Protein AF-A0A7C2QWJ5-F1 (afdb_monomer_lite)

Sequence (50 aa):
MMNEACYFGLDGGGTRTVAMLTDAAGKVLAFGRAGSTNYHTVGEAEARKN

pLDDT: mean 94.39, std 7.91, range [54.22, 98.25]

Foldseek 3Di:
DDDFDKDWDWDAAQAKIKIFIATPVRHTPDIDIDGHLPCVRVNNVRNVVD

Secondary structure (DSSP, 8-state):
-PPPPEEEEEEE-SS-EEEEEEETT--EEEEEEE----HHHH-HHHHHH-

Structure (mmCIF, N/CA/C/O backbone):
data_AF-A0A7C2QWJ5-F1
#
_entry.id   AF-A0A7C2QWJ5-F1
#
loop_
_atom_site.group_PDB
_atom_site.id
_atom_site.type_symbol
_atom_site.label_atom_id
_atom_site.label_alt_id
_atom_site.label_comp_id
_atom_site.label_asym_id
_atom_site.label_entity_id
_atom_site.label_seq_id
_atom_site.pdbx_PDB_ins_code
_atom_site.Cartn_x
_atom_site.Cartn_y
_atom_site.Cartn_z
_atom_site.occupancy
_atom_site.B_iso_or_equiv
_atom_site.auth_seq_id
_atom_site.auth_comp_id
_atom_site.auth_asym_id
_atom_site.auth_atom_id
_atom_site.pdbx_PDB_model_num
ATOM 1 N N . MET A 1 1 ? -12.986 -9.565 26.889 1.00 54.22 1 MET A N 1
ATOM 2 C CA . MET A 1 1 ? -12.381 -8.537 26.019 1.00 54.22 1 MET A CA 1
ATOM 3 C C . MET A 1 1 ? -13.198 -8.490 24.744 1.00 54.22 1 MET A C 1
ATOM 5 O O . MET A 1 1 ? -13.449 -9.549 24.185 1.00 54.22 1 MET A O 1
ATOM 9 N N . MET A 1 2 ? -13.692 -7.317 24.352 1.00 63.44 2 MET A N 1
ATOM 10 C CA . MET A 1 2 ? -14.318 -7.124 23.042 1.00 63.44 2 MET A CA 1
ATOM 11 C C . MET A 1 2 ? -13.217 -6.781 22.043 1.00 63.44 2 MET A C 1
ATOM 13 O O . MET A 1 2 ? -12.367 -5.948 22.344 1.00 63.44 2 MET A O 1
ATOM 17 N N . ASN A 1 3 ? -13.218 -7.438 20.886 1.00 80.69 3 ASN A N 1
ATOM 18 C CA . ASN A 1 3 ? -12.361 -7.031 19.780 1.00 80.69 3 ASN A CA 1
ATOM 19 C C . ASN A 1 3 ? -12.959 -5.763 19.166 1.00 80.69 3 ASN A C 1
ATOM 21 O O . ASN A 1 3 ? -14.136 -5.749 18.804 1.00 80.69 3 ASN A O 1
ATOM 25 N N . GLU A 1 4 ? -12.161 -4.705 19.073 1.00 87.00 4 GLU A N 1
ATOM 26 C CA . GLU A 1 4 ? -12.572 -3.455 18.437 1.00 87.00 4 GLU A CA 1
ATOM 27 C C . GLU A 1 4 ? -12.492 -3.589 16.912 1.00 87.00 4 GLU A C 1
ATOM 29 O O . GLU A 1 4 ? -11.542 -4.160 16.368 1.00 87.00 4 GLU A O 1
ATOM 34 N N . ALA A 1 5 ? -13.506 -3.074 16.211 1.00 92.94 5 ALA A N 1
ATOM 35 C CA . ALA A 1 5 ? -13.510 -3.068 14.755 1.00 92.94 5 ALA A CA 1
ATOM 36 C C . ALA A 1 5 ? -12.408 -2.133 14.236 1.00 92.94 5 AL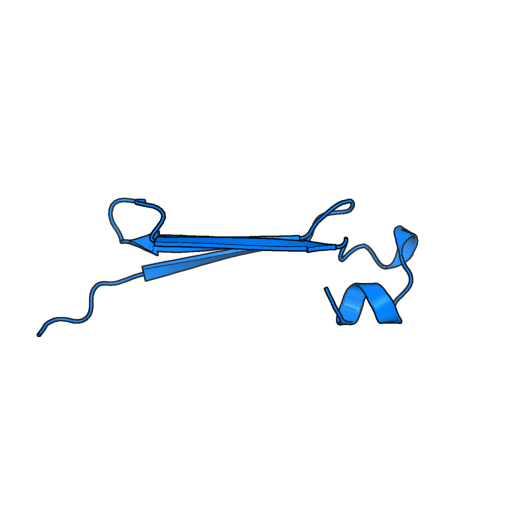A A C 1
ATOM 38 O O . ALA A 1 5 ? -12.350 -0.961 14.612 1.00 92.94 5 ALA A O 1
ATOM 39 N N . CYS A 1 6 ? -11.563 -2.660 13.353 1.00 96.25 6 CYS A N 1
ATOM 40 C CA . CYS A 1 6 ? -10.515 -1.903 12.682 1.00 96.25 6 CYS A CA 1
ATOM 41 C C . CYS A 1 6 ? -10.746 -1.900 11.170 1.00 96.25 6 CYS A C 1
ATOM 43 O O . CYS A 1 6 ? -11.261 -2.868 10.609 1.00 96.25 6 CYS A O 1
ATOM 45 N N . TYR A 1 7 ? -10.311 -0.831 10.514 1.00 97.69 7 TYR A N 1
ATOM 46 C CA . TYR A 1 7 ? -10.415 -0.646 9.073 1.00 97.69 7 TYR A CA 1
ATOM 47 C C . TYR A 1 7 ? -9.019 -0.577 8.473 1.00 97.69 7 TYR A C 1
ATOM 49 O O . TYR A 1 7 ? -8.183 0.203 8.926 1.00 97.69 7 TYR A O 1
ATOM 57 N N . PHE A 1 8 ? -8.766 -1.401 7.459 1.00 97.75 8 PHE A N 1
ATOM 58 C CA . PHE A 1 8 ? -7.494 -1.432 6.748 1.00 97.75 8 PHE A CA 1
ATOM 59 C C . PHE A 1 8 ? -7.669 -0.866 5.340 1.00 97.75 8 PHE A C 1
ATOM 61 O O . PHE A 1 8 ? -8.472 -1.373 4.558 1.00 97.75 8 PHE A O 1
ATOM 68 N N . GLY A 1 9 ? -6.922 0.191 5.032 1.00 97.38 9 GLY A N 1
ATOM 69 C CA . GLY A 1 9 ? -6.871 0.819 3.718 1.00 97.38 9 GLY A CA 1
ATOM 70 C C . GLY A 1 9 ? -5.520 0.588 3.052 1.00 97.38 9 GLY A C 1
ATOM 71 O O . GLY A 1 9 ? -4.481 0.682 3.709 1.00 97.38 9 GLY A O 1
ATOM 72 N N . LEU A 1 10 ? -5.546 0.323 1.747 1.00 97.19 10 LEU A N 1
ATOM 73 C CA . LEU A 1 10 ? -4.365 0.201 0.900 1.00 97.19 10 LEU A CA 1
ATOM 74 C C . LEU A 1 10 ? -4.549 1.073 -0.346 1.00 97.19 10 LEU A C 1
ATOM 76 O O . LEU A 1 10 ? -5.550 0.941 -1.046 1.00 97.19 10 LEU A O 1
ATOM 80 N N . ASP A 1 11 ? -3.579 1.939 -0.618 1.00 96.50 11 ASP A N 1
ATOM 81 C CA . ASP A 1 11 ? -3.523 2.783 -1.811 1.00 96.50 11 ASP A CA 1
ATOM 82 C C . ASP A 1 11 ? -2.222 2.502 -2.566 1.00 96.50 11 ASP A C 1
ATOM 84 O O . ASP A 1 11 ? -1.134 2.878 -2.122 1.00 96.50 11 ASP A O 1
ATOM 88 N N . GLY A 1 12 ? -2.342 1.781 -3.681 1.00 94.94 12 GLY A N 1
ATOM 89 C CA . GLY A 1 12 ? -1.243 1.482 -4.590 1.00 94.94 12 GLY A CA 1
ATOM 90 C C . GLY A 1 12 ? -1.110 2.569 -5.650 1.00 94.94 12 GLY A C 1
ATOM 91 O O . GLY A 1 12 ? -1.880 2.607 -6.609 1.00 94.94 12 GLY A O 1
ATOM 92 N N . GLY A 1 13 ? -0.127 3.454 -5.484 1.00 93.06 13 GLY A N 1
ATOM 93 C CA . GLY A 1 13 ? 0.083 4.593 -6.369 1.00 93.06 13 GLY A CA 1
ATOM 94 C C . GLY A 1 13 ? 1.267 4.441 -7.322 1.00 93.06 13 GLY A C 1
ATOM 95 O O . GLY A 1 13 ? 2.142 3.586 -7.177 1.00 93.06 13 GLY A O 1
ATOM 96 N N . GLY A 1 14 ? 1.357 5.379 -8.270 1.00 93.44 14 GLY A N 1
ATOM 97 C CA . GLY A 1 14 ? 2.450 5.437 -9.247 1.00 93.44 14 GLY A CA 1
ATOM 98 C C . GLY A 1 14 ? 3.833 5.744 -8.668 1.00 93.44 14 GLY A C 1
ATOM 99 O O . GLY A 1 14 ? 4.834 5.460 -9.320 1.00 93.44 14 GLY A O 1
ATOM 100 N N . THR A 1 15 ? 3.912 6.286 -7.450 1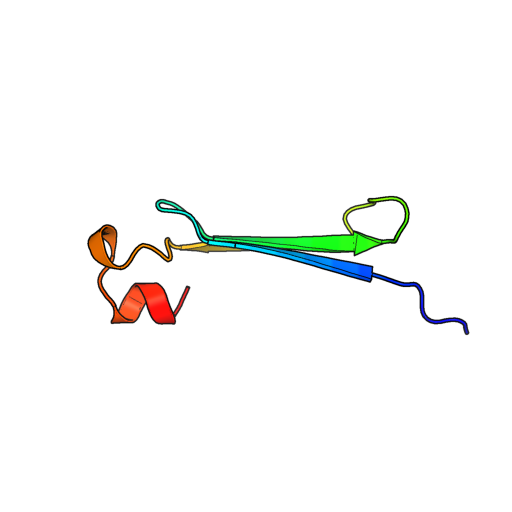.00 92.38 15 THR A N 1
ATOM 101 C CA . THR A 1 15 ? 5.192 6.616 -6.788 1.00 92.38 15 THR A CA 1
ATOM 102 C C . THR A 1 15 ? 5.443 5.819 -5.514 1.00 92.38 15 THR A C 1
ATOM 104 O O . THR A 1 15 ? 6.596 5.590 -5.162 1.00 92.38 15 THR A O 1
ATOM 107 N N . ARG A 1 16 ? 4.383 5.418 -4.810 1.00 95.62 16 ARG A N 1
ATOM 108 C CA . ARG A 1 16 ? 4.443 4.708 -3.533 1.00 95.62 16 ARG A CA 1
ATOM 109 C C . ARG A 1 16 ? 3.130 3.981 -3.283 1.00 95.62 16 ARG A C 1
ATOM 111 O O . ARG A 1 16 ? 2.083 4.472 -3.704 1.00 95.62 16 ARG A O 1
ATOM 118 N N . THR A 1 17 ? 3.203 2.900 -2.526 1.00 96.88 17 THR A N 1
ATOM 119 C CA . THR A 1 17 ? 2.051 2.251 -1.903 1.00 96.88 17 THR A CA 1
ATOM 120 C C . THR A 1 17 ? 1.945 2.708 -0.451 1.00 96.88 17 THR A C 1
ATOM 122 O O . THR A 1 17 ? 2.961 2.867 0.234 1.00 96.88 17 THR A O 1
ATOM 125 N N . VAL A 1 18 ? 0.726 2.941 0.028 1.00 97.38 18 VAL A N 1
ATOM 126 C CA . VAL A 1 18 ? 0.431 3.324 1.412 1.00 97.38 18 VAL A CA 1
ATOM 127 C C . VAL A 1 18 ? -0.560 2.339 2.012 1.00 97.38 18 VAL A C 1
ATOM 129 O O . VAL A 1 18 ? -1.592 2.064 1.414 1.00 97.38 18 VAL A O 1
ATOM 132 N N . ALA A 1 19 ? -0.265 1.853 3.215 1.00 97.94 19 ALA A N 1
ATOM 133 C CA . ALA A 1 19 ? -1.168 1.039 4.017 1.00 97.94 19 ALA A CA 1
ATOM 134 C C . ALA A 1 19 ? -1.493 1.765 5.325 1.00 97.94 19 ALA A C 1
ATOM 136 O O . ALA A 1 19 ? -0.604 2.347 5.952 1.00 97.94 19 ALA A O 1
ATOM 137 N N . MET A 1 20 ? -2.747 1.721 5.763 1.00 98.25 20 MET A N 1
ATOM 138 C CA . MET A 1 20 ? -3.179 2.352 7.008 1.00 98.25 20 MET A CA 1
ATOM 139 C C . MET A 1 20 ? -4.208 1.484 7.722 1.00 98.25 20 MET A C 1
ATOM 141 O O . MET A 1 20 ? -5.145 0.992 7.102 1.00 98.25 20 MET A O 1
ATOM 145 N N . LEU A 1 21 ? -4.036 1.319 9.030 1.00 98.25 21 LEU A N 1
ATOM 146 C CA . LEU A 1 21 ? -5.009 0.691 9.915 1.00 98.25 21 LEU A CA 1
ATOM 147 C C . LEU A 1 21 ? -5.595 1.765 10.823 1.00 98.25 21 LEU A C 1
ATOM 149 O O . LEU A 1 21 ? -4.837 2.496 11.465 1.00 98.25 21 LEU A O 1
ATOM 153 N N . THR A 1 22 ? -6.916 1.835 10.915 1.00 98.00 22 THR A N 1
ATOM 154 C CA . THR A 1 22 ? -7.609 2.727 11.846 1.00 98.00 22 THR A CA 1
ATOM 155 C C . THR A 1 22 ? -8.569 1.962 12.744 1.00 98.00 22 THR A C 1
ATOM 157 O O . THR A 1 22 ? -9.039 0.887 12.375 1.00 98.00 22 THR A O 1
ATOM 160 N N . ASP A 1 23 ? -8.899 2.530 13.900 1.00 96.44 23 ASP A N 1
ATOM 161 C CA . ASP A 1 23 ? -10.088 2.119 14.650 1.00 96.44 23 ASP A CA 1
ATOM 162 C C . ASP A 1 23 ? -11.373 2.685 14.009 1.00 96.44 23 ASP A C 1
ATOM 164 O O . ASP A 1 23 ? -11.336 3.377 12.982 1.00 96.44 23 ASP A O 1
ATOM 168 N N . ALA A 1 24 ? -12.523 2.397 14.622 1.00 95.81 24 ALA A N 1
ATOM 169 C CA . ALA A 1 24 ? -13.824 2.892 14.175 1.00 95.81 24 ALA A CA 1
ATOM 170 C C . ALA A 1 24 ? -14.077 4.387 14.412 1.00 95.81 24 ALA A C 1
ATOM 172 O O . ALA A 1 24 ? -14.991 4.942 13.805 1.00 95.81 24 ALA A O 1
ATOM 173 N N . ALA A 1 25 ? -13.272 5.046 15.244 1.00 95.31 25 ALA A N 1
ATOM 174 C CA . ALA A 1 25 ? -13.286 6.498 15.391 1.00 95.31 25 ALA A CA 1
ATOM 175 C C . ALA A 1 25 ? -12.380 7.193 14.354 1.00 95.31 25 ALA A C 1
ATOM 177 O O . ALA A 1 25 ? -12.317 8.422 14.318 1.00 95.31 25 ALA A O 1
ATOM 178 N N . GLY A 1 26 ? -11.679 6.427 13.509 1.00 94.94 26 GLY A N 1
ATOM 179 C CA . GLY A 1 26 ? -10.737 6.941 12.518 1.00 94.94 26 GLY A CA 1
ATOM 180 C C . GLY A 1 26 ? -9.347 7.244 13.083 1.00 94.94 26 GLY A C 1
ATOM 181 O O . GLY A 1 26 ? -8.523 7.839 12.388 1.00 94.94 26 GLY A O 1
ATOM 182 N N . LYS A 1 27 ? -9.040 6.838 14.322 1.00 96.62 27 LYS A N 1
ATOM 183 C CA . LYS A 1 27 ? -7.690 6.965 14.878 1.00 96.62 27 LYS A CA 1
ATOM 184 C C . LYS A 1 27 ? -6.757 6.021 14.135 1.00 96.62 27 LYS A C 1
ATOM 186 O O . LYS A 1 27 ? -7.016 4.823 14.056 1.00 96.62 27 LYS A O 1
ATOM 191 N N . VAL A 1 28 ? -5.633 6.542 13.652 1.00 97.62 28 VAL A N 1
ATOM 192 C CA . VAL A 1 28 ? -4.591 5.723 13.024 1.00 97.62 28 VAL A CA 1
ATOM 193 C C . VAL A 1 28 ? -3.905 4.864 14.085 1.00 97.62 28 VAL A C 1
ATOM 195 O O . VAL A 1 28 ? -3.305 5.381 15.027 1.00 97.62 28 VAL A O 1
ATOM 198 N N . LEU A 1 29 ? -3.999 3.548 13.916 1.00 97.75 29 LEU A N 1
ATOM 199 C CA . LEU A 1 29 ? -3.354 2.543 14.758 1.00 97.75 29 LEU A CA 1
ATOM 200 C C . LEU A 1 29 ? -2.008 2.109 14.172 1.00 97.75 29 LEU A C 1
ATOM 202 O O . LEU A 1 29 ? -1.061 1.867 14.915 1.00 97.75 29 LEU A O 1
ATOM 206 N N . ALA A 1 30 ? -1.918 2.022 12.842 1.00 98.06 30 ALA A N 1
ATOM 207 C CA . ALA A 1 30 ? -0.690 1.679 12.136 1.00 98.06 30 ALA A CA 1
ATOM 208 C C . ALA A 1 30 ? -0.641 2.324 10.748 1.00 98.06 30 ALA A C 1
ATOM 210 O O . ALA A 1 30 ? -1.672 2.592 10.129 1.00 98.06 30 ALA A O 1
ATOM 211 N N . PHE A 1 31 ? 0.576 2.542 10.253 1.00 98.06 31 PHE A N 1
ATOM 212 C CA . PHE A 1 31 ? 0.833 3.142 8.952 1.00 98.06 31 PHE A CA 1
ATOM 213 C C . PHE A 1 31 ? 2.084 2.528 8.317 1.00 98.06 31 PHE A C 1
ATOM 215 O O . PHE A 1 31 ? 3.104 2.366 8.987 1.00 98.06 31 PHE A O 1
ATOM 222 N N . GLY A 1 32 ? 2.013 2.210 7.026 1.00 97.69 32 GLY A N 1
ATOM 223 C CA . GLY A 1 32 ? 3.096 1.611 6.251 1.00 97.69 32 GLY A CA 1
ATOM 224 C C . GLY A 1 32 ? 3.247 2.267 4.882 1.00 97.69 32 GLY A C 1
ATOM 225 O O . GLY A 1 32 ? 2.282 2.768 4.303 1.00 97.69 32 GLY A O 1
ATOM 226 N N . ARG A 1 33 ? 4.477 2.272 4.363 1.00 97.69 33 ARG A N 1
ATOM 227 C CA . ARG A 1 33 ? 4.795 2.727 3.005 1.00 97.69 33 ARG A CA 1
ATOM 228 C C . ARG A 1 33 ? 5.696 1.716 2.314 1.00 97.69 33 ARG A C 1
ATOM 230 O O . ARG A 1 33 ? 6.608 1.192 2.947 1.00 97.69 33 ARG A O 1
ATOM 237 N N . ALA A 1 34 ? 5.471 1.526 1.022 1.00 96.94 34 ALA A N 1
ATOM 238 C CA . ALA A 1 34 ? 6.325 0.743 0.137 1.00 96.94 34 ALA A CA 1
ATOM 239 C C . ALA A 1 34 ? 6.566 1.496 -1.184 1.00 96.94 34 ALA A C 1
ATOM 241 O O . ALA A 1 34 ? 6.149 2.651 -1.344 1.00 96.94 34 ALA A O 1
ATOM 242 N N . GLY A 1 35 ? 7.286 0.860 -2.110 1.00 96.94 35 GLY A N 1
ATOM 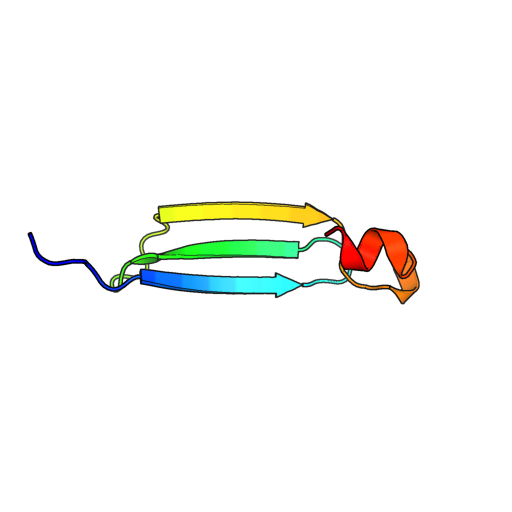243 C CA . GLY A 1 35 ? 7.549 1.410 -3.436 1.00 96.94 35 GLY A CA 1
ATOM 244 C C . GLY A 1 35 ? 6.290 1.514 -4.300 1.00 96.94 35 GLY A C 1
ATOM 245 O O . GLY A 1 35 ? 5.177 1.253 -3.857 1.00 96.94 35 GLY A O 1
ATOM 246 N N . SER A 1 36 ? 6.467 1.948 -5.545 1.00 97.06 36 SER A N 1
ATOM 247 C CA . SER A 1 36 ? 5.378 2.047 -6.522 1.00 97.06 36 SER A CA 1
ATOM 248 C C . SER A 1 36 ? 4.841 0.669 -6.920 1.00 97.06 36 SER A C 1
ATOM 250 O O . SER A 1 36 ? 5.615 -0.263 -7.136 1.00 97.06 36 SER A O 1
ATOM 252 N N . THR A 1 37 ? 3.526 0.569 -7.096 1.00 96.94 37 THR A N 1
ATOM 253 C CA . THR A 1 37 ? 2.843 -0.604 -7.677 1.00 96.94 37 THR A CA 1
ATOM 254 C C . THR A 1 37 ? 2.479 -0.398 -9.150 1.00 96.94 37 THR A C 1
ATOM 256 O O . THR A 1 37 ? 1.881 -1.266 -9.784 1.00 96.94 37 THR A O 1
ATOM 259 N N . A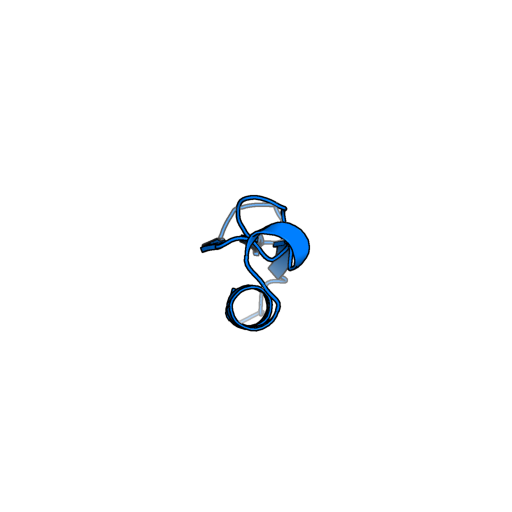SN A 1 38 ? 2.879 0.729 -9.752 1.00 96.75 38 ASN A N 1
ATOM 260 C CA . ASN A 1 38 ? 2.698 0.957 -11.180 1.00 96.75 38 ASN A CA 1
ATOM 261 C C . ASN A 1 38 ? 3.767 0.218 -11.995 1.00 96.75 38 ASN A C 1
ATOM 263 O O . ASN A 1 38 ? 4.887 0.704 -12.182 1.00 96.75 38 ASN A O 1
ATOM 267 N N . TYR A 1 39 ? 3.389 -0.937 -12.541 1.00 96.50 39 TYR A N 1
ATOM 268 C CA . TYR A 1 39 ? 4.275 -1.784 -13.340 1.00 96.50 39 TYR A CA 1
ATOM 269 C C . TYR A 1 39 ? 4.837 -1.088 -14.588 1.00 96.50 39 TYR A C 1
ATOM 271 O O . TYR A 1 39 ? 5.933 -1.433 -15.023 1.00 96.50 39 TYR A O 1
ATOM 279 N N . HIS A 1 40 ? 4.149 -0.085 -15.146 1.00 96.38 40 HIS A N 1
ATOM 280 C CA . HIS A 1 40 ? 4.683 0.684 -16.274 1.00 96.38 40 HIS A CA 1
ATOM 281 C C . HIS A 1 40 ? 5.911 1.516 -15.887 1.00 96.38 40 HIS A C 1
ATOM 283 O O . HI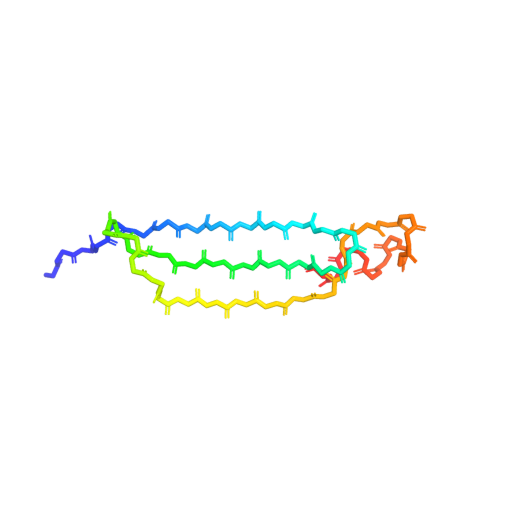S A 1 40 ? 6.716 1.854 -16.749 1.00 96.38 40 HIS A O 1
ATOM 289 N N . THR A 1 41 ? 6.051 1.864 -14.606 1.00 95.06 41 THR A N 1
ATOM 290 C CA . THR A 1 41 ? 7.159 2.682 -14.102 1.00 95.06 41 THR A CA 1
ATOM 291 C C . THR A 1 41 ? 8.280 1.832 -13.510 1.00 95.06 41 THR A C 1
ATOM 293 O O . THR A 1 41 ? 9.444 2.143 -13.744 1.00 95.06 41 T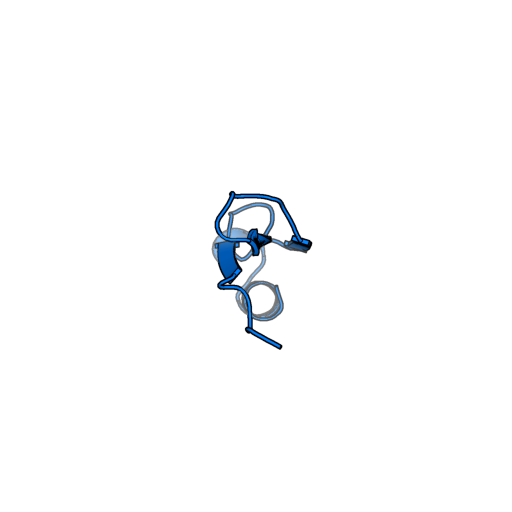HR A O 1
ATOM 296 N N . VAL A 1 42 ? 7.957 0.777 -12.752 1.00 96.81 42 VAL A N 1
ATOM 297 C CA . VAL A 1 42 ? 8.960 -0.019 -12.009 1.00 96.81 42 VAL A CA 1
ATOM 298 C C . VAL A 1 42 ? 9.161 -1.449 -12.528 1.00 96.81 42 VAL A C 1
ATOM 300 O O . VAL A 1 42 ? 10.031 -2.161 -12.035 1.00 96.81 42 VAL A O 1
ATOM 303 N N . GLY A 1 43 ? 8.393 -1.876 -13.532 1.00 97.69 43 GLY A N 1
ATOM 304 C CA . GLY A 1 43 ? 8.369 -3.259 -14.013 1.00 97.69 43 GLY A CA 1
ATOM 305 C C . GLY A 1 43 ? 7.518 -4.186 -13.136 1.00 97.69 43 GLY A C 1
ATOM 306 O O . GLY A 1 43 ? 7.236 -3.897 -11.974 1.00 97.69 43 GLY A O 1
ATOM 307 N N . GLU A 1 44 ? 7.091 -5.322 -13.695 1.00 97.50 44 GLU A N 1
ATOM 308 C CA . GLU A 1 44 ? 6.174 -6.257 -13.019 1.00 97.50 44 GLU A CA 1
ATOM 309 C C . GLU A 1 44 ? 6.768 -6.849 -11.731 1.00 97.50 44 GLU A C 1
ATOM 311 O O . GLU A 1 44 ? 6.070 -6.954 -10.724 1.00 97.50 44 GLU A O 1
ATOM 316 N N . ALA A 1 45 ? 8.054 -7.212 -11.744 1.00 97.81 45 ALA A N 1
ATOM 317 C CA . ALA A 1 45 ? 8.700 -7.856 -10.602 1.00 97.81 45 ALA A CA 1
ATOM 318 C C . ALA A 1 45 ? 8.705 -6.958 -9.353 1.00 97.81 45 ALA A C 1
ATOM 320 O O . ALA A 1 45 ? 8.299 -7.401 -8.280 1.00 97.81 45 ALA A O 1
ATOM 321 N N . GLU A 1 46 ? 9.108 -5.691 -9.490 1.00 96.50 46 GLU A N 1
ATOM 322 C CA . GLU A 1 46 ? 9.081 -4.749 -8.365 1.00 96.50 46 GLU A CA 1
ATOM 323 C C . GLU A 1 46 ? 7.650 -4.345 -7.998 1.00 96.50 46 GLU A C 1
ATOM 325 O O . GLU A 1 46 ? 7.338 -4.257 -6.814 1.00 96.50 46 GLU A O 1
ATOM 330 N N . ALA A 1 47 ? 6.745 -4.185 -8.970 1.00 96.56 47 ALA A N 1
ATOM 331 C CA . ALA A 1 47 ? 5.343 -3.883 -8.679 1.00 96.56 47 ALA A CA 1
ATOM 332 C C . ALA A 1 47 ? 4.640 -4.989 -7.869 1.00 96.56 47 ALA A C 1
ATOM 334 O O . ALA A 1 47 ? 3.763 -4.681 -7.077 1.00 96.56 47 ALA A O 1
ATOM 335 N N . ARG A 1 48 ? 5.020 -6.264 -8.040 1.00 94.81 48 ARG A N 1
ATOM 336 C CA . ARG A 1 48 ? 4.489 -7.396 -7.251 1.00 94.81 48 ARG A CA 1
ATOM 337 C C . ARG A 1 48 ? 5.079 -7.506 -5.847 1.00 94.81 48 ARG A C 1
ATOM 339 O O . ARG A 1 48 ? 4.482 -8.144 -4.987 1.00 94.81 48 ARG A O 1
ATOM 346 N N . LYS A 1 49 ? 6.286 -6.980 -5.655 1.00 95.06 49 LYS A N 1
ATOM 347 C CA . LYS A 1 49 ? 7.000 -6.996 -4.376 1.00 95.06 49 LYS A CA 1
ATOM 348 C C . LYS A 1 49 ? 6.521 -5.877 -3.442 1.00 95.06 49 LYS A C 1
ATOM 350 O O . LYS A 1 49 ? 6.600 -6.056 -2.228 1.00 95.06 49 LYS A O 1
ATOM 355 N N . ASN A 1 50 ? 6.090 -4.746 -4.010 1.00 90.81 50 ASN A N 1
ATOM 356 C CA . ASN A 1 50 ? 5.588 -3.561 -3.298 1.00 90.81 50 ASN A CA 1
ATOM 357 C C . ASN A 1 50 ? 4.109 -3.670 -2.926 1.00 90.81 50 ASN A C 1
ATOM 359 O O . ASN A 1 50 ? 3.739 -3.022 -1.921 1.00 90.81 50 ASN A O 1
#

Radius of gyration: 13.93 Å; chains: 1; bounding box: 23×16×42 Å